Protein AF-A0A316S709-F1 (afdb_monomer)

pLDDT: mean 90.44, std 10.47, range [47.19, 98.56]

Foldseek 3Di:
DDPDDDDDDDDDDVVVVAADDDPQAGPVVVVVLVVVLVVCCVVVVDPVSVVVSVVVVVVRSVVCVVPVCSVVVVVVVVPDDCPVVD

Sequence (86 aa):
MNSEVSGYEVPLHRALTQPIYWMGVPRGLLFIEFIGALLGGLIFKTFMVVVIAFLAHMLFRYLGTQDPDFLGVFLRASRHKLYYYR

Solvent-accessible surface area (backbone atoms only — not comparable to full-atom values): 5342 Å² total; per-residue (Å²): 135,84,81,77,77,84,86,83,88,75,93,78,61,62,81,80,77,51,78,63,64,48,99,55,29,49,48,71,55,52,52,51,50,51,52,48,32,54,52,44,22,63,76,71,70,38,72,65,36,56,58,53,44,51,54,50,49,54,51,48,30,52,47,36,73,78,34,81,55,50,64,60,52,50,59,51,56,74,71,51,72,69,76,81,77,111

Structure (mmCIF, N/CA/C/O backbone):
data_AF-A0A316S709-F1
#
_entry.id   AF-A0A316S709-F1
#
loop_
_atom_site.group_PDB
_atom_site.id
_atom_site.type_symbol
_atom_site.label_atom_id
_atom_site.label_alt_id
_atom_site.label_comp_id
_atom_site.label_asym_id
_atom_site.label_entity_id
_atom_site.label_seq_id
_atom_site.pdbx_PDB_ins_code
_atom_site.Cartn_x
_atom_site.Cartn_y
_atom_site.Cartn_z
_atom_site.occupancy
_atom_site.B_iso_or_equiv
_atom_site.auth_seq_id
_atom_site.auth_comp_id
_atom_site.auth_asym_id
_atom_site.auth_atom_id
_atom_site.pdbx_PDB_model_num
ATOM 1 N N . MET A 1 1 ? -25.208 2.630 48.818 1.00 47.19 1 MET A N 1
ATOM 2 C CA . MET A 1 1 ? -25.927 3.339 47.742 1.00 47.19 1 MET A CA 1
ATOM 3 C C . MET A 1 1 ? -25.163 3.054 46.460 1.00 47.19 1 MET A C 1
ATOM 5 O O . MET A 1 1 ? -24.129 3.668 46.243 1.00 47.19 1 MET A O 1
ATOM 9 N N . ASN A 1 2 ? -25.566 2.029 45.707 1.00 56.34 2 ASN A N 1
ATOM 10 C CA . ASN A 1 2 ? -24.894 1.671 44.458 1.00 56.34 2 ASN A CA 1
ATOM 11 C C . ASN A 1 2 ? -25.410 2.628 43.385 1.00 56.34 2 ASN A C 1
ATOM 13 O O . ASN A 1 2 ? -26.577 2.559 43.012 1.00 56.34 2 ASN A O 1
ATOM 17 N N . SER A 1 3 ? -24.579 3.578 42.966 1.00 67.00 3 SER A N 1
ATOM 18 C CA . SER A 1 3 ? -24.888 4.454 41.840 1.00 67.00 3 SER A CA 1
ATOM 19 C C . SER A 1 3 ? -24.822 3.625 40.558 1.00 67.00 3 SER A C 1
ATOM 21 O O . SER A 1 3 ? -23.732 3.376 40.042 1.00 67.00 3 SER A O 1
ATOM 23 N N . GLU A 1 4 ? -25.971 3.145 40.087 1.00 68.25 4 GLU A N 1
ATOM 24 C CA . GLU A 1 4 ? -26.066 2.460 38.800 1.00 68.25 4 GLU A CA 1
ATOM 25 C C . GLU A 1 4 ? -25.650 3.434 37.693 1.00 68.25 4 GLU A C 1
ATOM 27 O O . GLU A 1 4 ? -26.232 4.507 37.522 1.00 68.25 4 GLU A O 1
ATOM 32 N N . VAL A 1 5 ? -24.576 3.095 36.980 1.00 77.38 5 VAL A N 1
ATOM 33 C CA . VAL A 1 5 ? -24.117 3.869 35.828 1.00 77.38 5 VAL A CA 1
ATOM 34 C C . VAL A 1 5 ? -25.092 3.596 34.687 1.00 77.38 5 VAL A C 1
ATOM 36 O O . VAL A 1 5 ? -25.210 2.458 34.240 1.00 77.38 5 VAL A O 1
ATOM 39 N N . SER A 1 6 ? -25.788 4.633 34.217 1.00 80.19 6 SER A N 1
ATOM 40 C CA . SER A 1 6 ? -26.649 4.531 33.035 1.00 80.19 6 SER A CA 1
ATOM 41 C C . SER A 1 6 ? -25.807 4.137 31.815 1.00 80.19 6 SER A C 1
ATOM 43 O O . SER A 1 6 ? -24.854 4.838 31.464 1.00 80.19 6 SER A O 1
ATOM 45 N N . GLY A 1 7 ? -26.125 2.998 31.197 1.00 83.31 7 GLY A N 1
ATOM 46 C CA . GLY A 1 7 ? -25.503 2.554 29.953 1.00 83.31 7 GLY A CA 1
ATOM 47 C C . GLY A 1 7 ? -26.083 3.321 28.768 1.00 83.31 7 GLY A C 1
ATOM 48 O O . GLY A 1 7 ? -27.296 3.341 28.580 1.00 83.31 7 GLY A O 1
ATOM 49 N N . TYR A 1 8 ? -25.221 3.943 27.965 1.00 84.25 8 TYR A N 1
ATOM 50 C CA . TYR A 1 8 ? -25.609 4.606 26.720 1.00 84.25 8 TYR A CA 1
ATOM 51 C C . TYR A 1 8 ? -25.050 3.822 25.535 1.00 84.25 8 TYR A C 1
ATOM 53 O O . TYR A 1 8 ? -23.861 3.506 25.505 1.00 84.25 8 TYR A O 1
ATOM 61 N N . GLU A 1 9 ? -25.892 3.549 24.541 1.00 84.25 9 GLU A N 1
ATOM 62 C CA . GLU A 1 9 ? -25.486 2.932 23.280 1.00 84.25 9 GLU A CA 1
ATOM 63 C C . GLU A 1 9 ?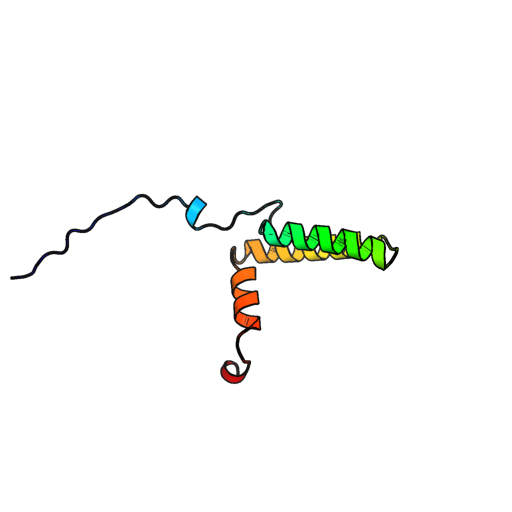 -25.550 3.969 22.155 1.00 84.25 9 GLU A C 1
ATOM 65 O O . GLU A 1 9 ? -26.538 4.688 22.004 1.00 84.25 9 GLU A O 1
ATOM 70 N N . VAL A 1 10 ? -24.482 4.056 21.360 1.00 88.12 10 VAL A N 1
ATOM 71 C CA . VAL A 1 10 ? -24.406 4.919 20.174 1.00 88.12 10 VAL A CA 1
ATOM 72 C C . VAL A 1 10 ? -24.150 4.028 18.959 1.00 88.12 10 VAL A C 1
ATOM 74 O O . VAL A 1 10 ? -23.237 3.199 19.008 1.00 88.12 10 VAL A O 1
ATOM 77 N N . PRO A 1 11 ? -24.910 4.172 17.858 1.00 88.25 11 PRO A N 1
ATOM 78 C CA . PRO A 1 11 ? -24.675 3.381 16.657 1.00 88.25 11 PRO A CA 1
ATOM 79 C C . PRO A 1 11 ? -23.296 3.704 16.065 1.00 88.25 11 PRO A C 1
ATOM 81 O O . PRO A 1 11 ? -23.023 4.834 15.664 1.00 88.25 11 PRO A O 1
ATOM 84 N N . LEU A 1 12 ? -22.421 2.697 15.987 1.00 88.62 12 LEU A N 1
ATOM 85 C CA . LEU A 1 12 ? -21.105 2.814 15.360 1.00 88.62 12 LEU A CA 1
ATOM 86 C C . LEU A 1 12 ? -21.147 2.246 13.940 1.00 88.62 12 LEU A C 1
ATOM 88 O O . LEU A 1 12 ? -21.318 1.044 13.727 1.00 88.62 12 LEU A O 1
ATOM 92 N N . HIS A 1 13 ? -20.951 3.107 12.947 1.00 89.81 13 HIS A N 1
ATOM 93 C CA . HIS A 1 13 ? -20.873 2.675 11.557 1.00 89.81 13 HIS A CA 1
ATOM 94 C C . HIS A 1 13 ? -19.527 2.007 11.266 1.00 89.81 13 HIS A C 1
ATOM 96 O O . HIS A 1 13 ? -18.473 2.596 11.498 1.00 89.81 13 HIS A O 1
ATOM 102 N N . ARG A 1 14 ? -19.551 0.810 10.664 1.00 83.44 14 ARG A N 1
ATOM 103 C CA . ARG A 1 14 ? -18.332 0.078 10.260 1.00 83.44 14 ARG A CA 1
ATOM 104 C C . ARG A 1 14 ? -17.401 0.887 9.357 1.00 83.44 14 ARG A C 1
ATOM 106 O O . ARG A 1 14 ? -16.193 0.724 9.437 1.00 83.44 14 ARG A O 1
ATOM 113 N N . ALA A 1 15 ? -17.945 1.798 8.553 1.00 84.19 15 ALA A N 1
ATOM 114 C CA . ALA A 1 15 ? -17.158 2.687 7.701 1.00 84.19 15 ALA A CA 1
ATOM 115 C C . ALA A 1 15 ? -16.182 3.595 8.480 1.00 84.19 15 ALA A C 1
ATOM 117 O O . ALA A 1 15 ? -15.218 4.077 7.896 1.00 84.19 15 ALA A O 1
ATOM 118 N N . LEU A 1 16 ? -16.420 3.831 9.778 1.00 87.31 16 LEU A N 1
ATOM 119 C CA . LEU A 1 16 ? -15.546 4.642 10.634 1.00 87.31 16 LEU A CA 1
ATOM 120 C C . LEU A 1 16 ? -14.351 3.858 11.183 1.00 87.31 16 LEU A C 1
ATOM 122 O O . LEU A 1 16 ? -13.358 4.464 11.574 1.00 87.31 16 LEU A O 1
ATOM 126 N N . THR A 1 17 ? -14.449 2.529 11.245 1.00 87.56 17 THR A N 1
ATOM 127 C CA . THR A 1 17 ? -13.436 1.674 11.883 1.00 87.56 17 THR A CA 1
ATOM 128 C C . THR A 1 17 ? -12.744 0.732 10.914 1.00 87.56 17 THR A C 1
ATOM 130 O O . THR A 1 17 ? -11.662 0.239 11.219 1.00 87.56 17 THR A O 1
ATOM 133 N N . GLN A 1 18 ? -13.337 0.477 9.748 1.00 86.56 18 GLN A N 1
ATOM 134 C CA . GLN A 1 18 ? -12.760 -0.412 8.752 1.00 86.56 18 GLN A CA 1
ATOM 135 C C . GLN A 1 18 ? -11.875 0.350 7.759 1.00 86.56 18 GLN A C 1
ATOM 137 O O . GLN A 1 18 ? -12.248 1.428 7.287 1.00 86.56 18 GLN A O 1
ATOM 142 N N . PRO A 1 19 ? -10.711 -0.212 7.394 1.00 86.56 19 PRO A N 1
ATOM 143 C CA . PRO A 1 19 ? -9.862 0.384 6.382 1.00 86.56 19 PRO A CA 1
ATOM 144 C C . PRO A 1 19 ? -10.565 0.419 5.018 1.00 86.56 19 PRO A C 1
ATOM 146 O O . PRO A 1 19 ? -11.280 -0.504 4.629 1.00 86.56 19 PRO A O 1
ATOM 149 N N . ILE A 1 20 ? -10.329 1.492 4.262 1.00 91.06 20 ILE A N 1
ATOM 150 C CA . ILE A 1 20 ? -10.876 1.661 2.911 1.00 91.06 20 ILE A CA 1
ATOM 151 C C . ILE A 1 20 ? -9.983 0.910 1.923 1.00 91.06 20 ILE A C 1
ATOM 153 O O . ILE A 1 20 ? -8.835 1.302 1.685 1.00 91.06 20 ILE A O 1
ATOM 157 N N . TYR A 1 21 ? -10.531 -0.156 1.345 1.00 92.50 21 TYR A N 1
ATOM 158 C CA . TYR A 1 21 ? -9.854 -1.020 0.383 1.00 92.50 21 TYR A CA 1
ATOM 159 C C . TYR A 1 21 ? -10.228 -0.661 -1.050 1.00 92.50 21 TYR A C 1
ATOM 161 O O . TYR A 1 21 ? -11.411 -0.561 -1.370 1.00 92.50 21 TYR A O 1
ATOM 169 N N . TRP A 1 22 ? -9.229 -0.546 -1.922 1.00 95.00 22 TRP A N 1
ATOM 170 C CA . TRP A 1 22 ? -9.383 -0.404 -3.367 1.00 95.00 22 TRP A CA 1
ATOM 171 C C . TRP A 1 22 ? -8.662 -1.553 -4.064 1.00 95.00 22 TRP A C 1
ATOM 173 O O . TRP A 1 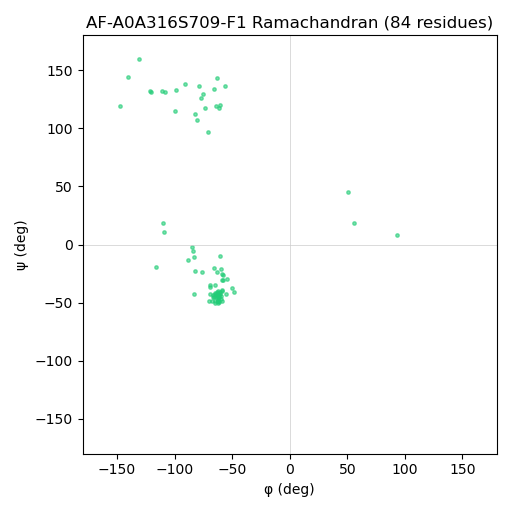22 ? -7.529 -1.881 -3.727 1.00 95.00 22 TRP A O 1
ATOM 183 N N . MET A 1 23 ? -9.338 -2.196 -5.018 1.00 95.00 23 MET A N 1
ATOM 184 C CA . MET A 1 23 ? -8.797 -3.337 -5.771 1.00 95.00 23 MET A CA 1
ATOM 185 C C . MET A 1 23 ? -8.313 -4.522 -4.901 1.00 95.00 23 MET A C 1
ATOM 187 O O . MET A 1 23 ? -7.595 -5.397 -5.370 1.00 95.00 23 MET A O 1
ATOM 191 N N . GLY A 1 24 ? -8.752 -4.598 -3.638 1.00 93.44 24 GLY A N 1
ATOM 192 C CA . GLY A 1 24 ? -8.357 -5.648 -2.694 1.00 93.44 24 GLY A CA 1
ATOM 193 C C . GLY A 1 24 ? -7.152 -5.314 -1.808 1.00 93.4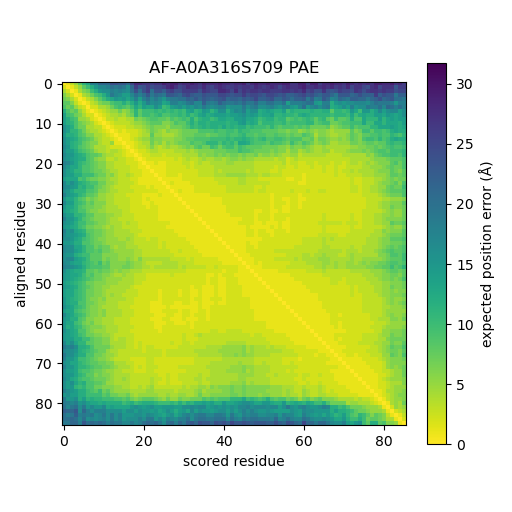4 24 GLY A C 1
ATOM 194 O O . GLY A 1 24 ? -6.719 -6.190 -1.068 1.00 93.44 24 GLY A O 1
ATOM 195 N N . VAL A 1 25 ? -6.653 -4.073 -1.818 1.00 95.94 25 VAL A N 1
ATOM 196 C CA . VAL A 1 25 ? -5.610 -3.590 -0.891 1.00 95.94 25 VAL A CA 1
ATOM 197 C C . VAL A 1 25 ? -6.009 -2.251 -0.250 1.00 95.94 25 VAL A C 1
ATOM 1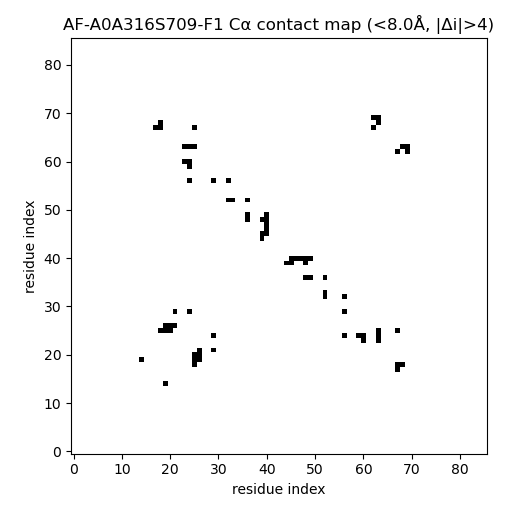99 O O . VAL A 1 25 ? -6.853 -1.542 -0.804 1.00 95.94 25 VAL A O 1
ATOM 202 N N . PRO A 1 26 ? -5.422 -1.845 0.893 1.00 94.50 26 PRO A N 1
ATOM 203 C CA . PRO A 1 26 ? -5.666 -0.524 1.471 1.00 94.50 26 PRO A CA 1
ATOM 204 C C . PRO A 1 26 ? -5.348 0.599 0.477 1.00 94.50 26 PRO A C 1
ATOM 206 O O . PRO A 1 26 ? -4.290 0.587 -0.154 1.00 94.50 26 PRO A O 1
ATOM 209 N N . ARG A 1 27 ? -6.217 1.617 0.379 1.00 94.50 27 ARG A N 1
ATOM 210 C CA . ARG A 1 27 ? -6.078 2.719 -0.600 1.00 94.50 27 ARG A CA 1
ATOM 211 C C . ARG A 1 27 ? -4.674 3.339 -0.648 1.00 94.50 27 ARG A C 1
ATOM 213 O O . ARG A 1 27 ? -4.164 3.641 -1.717 1.00 94.50 27 ARG A O 1
ATOM 220 N N . GLY A 1 28 ? -4.048 3.522 0.519 1.00 94.50 28 GLY A N 1
ATOM 221 C CA . GLY A 1 28 ? -2.730 4.147 0.633 1.00 94.50 28 GLY A CA 1
ATOM 222 C C . GLY A 1 28 ? -1.626 3.270 0.051 1.00 94.50 28 GLY A C 1
ATOM 223 O O . GLY A 1 28 ? -0.720 3.785 -0.595 1.00 94.50 28 GLY A O 1
ATOM 224 N N . LEU A 1 29 ? -1.742 1.951 0.221 1.00 95.69 29 LEU A N 1
ATOM 225 C CA . LEU A 1 29 ? -0.811 0.998 -0.366 1.00 95.69 29 LEU A CA 1
ATOM 226 C C . LEU A 1 29 ? -0.919 0.998 -1.887 1.00 95.69 29 LEU A C 1
ATOM 228 O O . LEU A 1 29 ? 0.107 1.089 -2.547 1.00 95.69 29 LEU A O 1
ATOM 232 N N . LEU A 1 30 ? -2.140 0.991 -2.43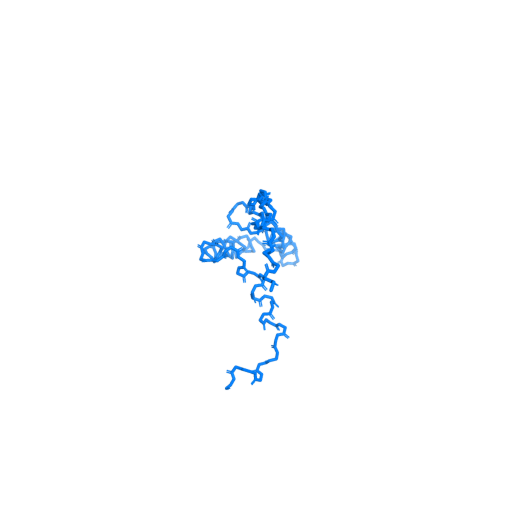1 1.00 96.88 30 LEU A N 1
ATOM 233 C CA . LEU A 1 30 ? -2.352 1.009 -3.880 1.00 96.88 30 LEU A CA 1
ATOM 234 C C . LEU A 1 30 ? -1.644 2.198 -4.546 1.00 96.88 30 LEU A C 1
ATOM 236 O O . LEU A 1 30 ? -0.999 2.040 -5.580 1.00 96.88 30 LEU A O 1
ATOM 240 N N . PHE A 1 31 ? -1.724 3.387 -3.938 1.00 97.50 31 PHE A N 1
ATOM 241 C CA . PHE A 1 31 ? -1.006 4.562 -4.433 1.00 97.50 31 PHE A CA 1
ATOM 242 C C . PHE A 1 31 ? 0.512 4.373 -4.399 1.00 97.50 31 PHE A C 1
ATOM 244 O O . PHE A 1 31 ? 1.182 4.723 -5.368 1.00 97.50 31 PHE A O 1
ATOM 251 N N . ILE A 1 32 ? 1.056 3.810 -3.316 1.00 97.38 32 ILE A N 1
ATOM 252 C CA . ILE A 1 32 ? 2.495 3.537 -3.192 1.00 97.38 32 ILE A CA 1
ATOM 253 C C . ILE A 1 32 ? 2.946 2.543 -4.266 1.00 97.38 32 ILE A C 1
ATOM 255 O O . ILE A 1 32 ? 3.969 2.774 -4.907 1.00 97.38 32 ILE A O 1
ATOM 259 N N . GLU A 1 33 ? 2.181 1.478 -4.503 1.00 97.56 33 GLU A N 1
ATOM 260 C CA . GLU A 1 33 ? 2.483 0.486 -5.537 1.00 97.56 33 GLU A CA 1
ATOM 261 C C . GLU A 1 33 ? 2.482 1.105 -6.935 1.00 97.56 33 GLU A C 1
ATOM 263 O O . GLU A 1 33 ? 3.442 0.930 -7.683 1.00 97.56 33 GLU A O 1
ATOM 268 N N . PHE A 1 34 ? 1.444 1.872 -7.278 1.00 97.44 34 PHE A N 1
ATOM 269 C CA . PHE A 1 34 ? 1.333 2.508 -8.592 1.00 97.44 34 PHE A CA 1
ATOM 270 C C . PHE A 1 34 ? 2.425 3.548 -8.827 1.00 97.44 34 PHE A C 1
ATOM 272 O O . PHE A 1 34 ? 3.085 3.528 -9.866 1.00 97.44 34 PHE A O 1
ATOM 279 N N . ILE A 1 35 ? 2.642 4.448 -7.866 1.00 98.31 35 ILE A N 1
ATOM 280 C CA . ILE A 1 35 ? 3.681 5.477 -7.973 1.00 98.31 35 ILE A CA 1
ATOM 281 C C . ILE A 1 35 ? 5.059 4.812 -8.024 1.00 98.31 35 ILE A C 1
ATOM 283 O O . ILE A 1 35 ? 5.881 5.175 -8.863 1.00 98.31 35 ILE A O 1
ATOM 287 N N . GLY A 1 36 ? 5.298 3.801 -7.185 1.00 98.19 36 GLY A N 1
ATOM 288 C CA . GLY A 1 36 ? 6.533 3.023 -7.188 1.00 98.19 36 GLY A CA 1
ATOM 289 C C . GLY A 1 36 ? 6.778 2.318 -8.521 1.00 98.19 36 GLY A C 1
ATOM 290 O O . GLY A 1 36 ? 7.892 2.369 -9.039 1.00 98.19 36 GLY A O 1
ATOM 291 N N . ALA A 1 37 ? 5.742 1.730 -9.123 1.00 98.06 37 ALA A N 1
ATOM 292 C CA . ALA A 1 37 ? 5.837 1.087 -10.428 1.00 98.06 37 ALA A CA 1
ATOM 293 C C . ALA A 1 37 ? 6.123 2.094 -11.554 1.00 98.06 37 ALA A C 1
ATOM 295 O O . ALA A 1 37 ? 6.990 1.851 -12.394 1.00 98.06 37 ALA A O 1
ATOM 296 N N . LEU A 1 38 ? 5.443 3.246 -11.550 1.00 98.25 38 LEU A N 1
ATOM 297 C CA . LEU A 1 38 ? 5.668 4.321 -12.522 1.00 98.25 38 LEU A CA 1
ATOM 298 C C . LEU A 1 38 ? 7.094 4.877 -12.425 1.00 98.25 38 LEU A C 1
ATOM 300 O O . LEU A 1 38 ? 7.799 4.956 -13.432 1.00 98.25 38 LEU A O 1
ATOM 304 N N . LEU A 1 39 ? 7.538 5.220 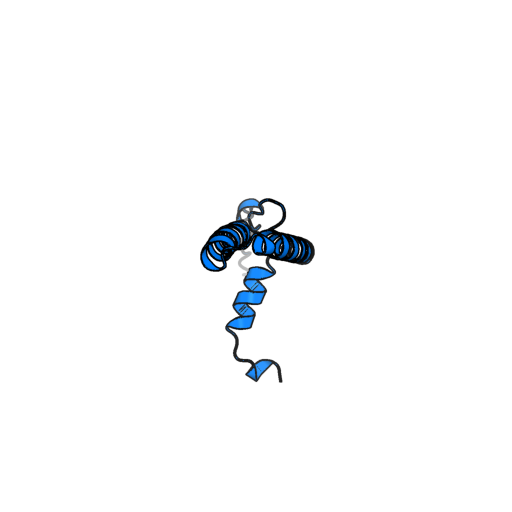-11.212 1.00 98.44 39 LEU A N 1
ATOM 305 C CA . LEU A 1 39 ? 8.886 5.732 -10.968 1.00 98.44 39 LEU A CA 1
ATOM 306 C C . LEU A 1 39 ? 9.949 4.685 -11.296 1.00 98.44 39 LEU A C 1
ATOM 308 O O . LEU A 1 39 ? 10.926 5.002 -11.971 1.00 98.44 39 LEU A O 1
ATOM 312 N N . GLY A 1 40 ? 9.751 3.437 -10.872 1.00 98.06 40 GLY A N 1
ATOM 313 C CA . GLY A 1 40 ? 10.664 2.340 -11.171 1.00 98.06 40 GLY A CA 1
ATOM 314 C C . GLY A 1 40 ? 10.798 2.110 -12.674 1.00 98.06 40 GLY A C 1
ATOM 315 O O . GLY A 1 40 ? 11.915 2.033 -13.183 1.00 98.06 40 GLY A O 1
ATOM 316 N N . GLY A 1 41 ? 9.681 2.060 -13.402 1.00 98.00 41 GLY A N 1
ATOM 317 C CA . GLY A 1 41 ? 9.693 1.888 -14.854 1.00 98.00 41 GLY A CA 1
ATOM 318 C C . GLY A 1 41 ? 10.437 3.016 -15.572 1.00 98.00 41 GLY A C 1
ATOM 319 O O . GLY A 1 41 ? 11.226 2.749 -16.479 1.00 98.00 41 GLY A O 1
ATOM 320 N N . LEU A 1 42 ? 10.252 4.262 -15.122 1.00 98.19 42 LEU A N 1
ATOM 321 C CA . LEU A 1 42 ? 10.924 5.434 -15.685 1.00 98.19 42 LE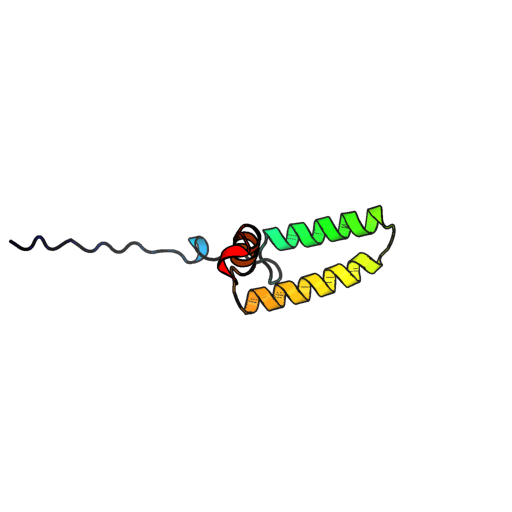U A CA 1
ATOM 322 C C . LEU A 1 42 ? 12.430 5.459 -15.376 1.00 98.19 42 LEU A C 1
ATOM 324 O O . LEU A 1 42 ? 13.237 5.653 -16.286 1.00 98.19 42 LEU A O 1
ATOM 328 N N . ILE A 1 43 ? 12.814 5.253 -14.112 1.00 98.25 43 ILE A N 1
ATOM 329 C CA . ILE A 1 43 ? 14.210 5.329 -13.648 1.00 98.25 43 ILE A CA 1
ATOM 330 C C . ILE A 1 43 ? 15.041 4.197 -14.251 1.00 98.25 43 ILE A C 1
ATOM 332 O O . ILE A 1 43 ? 16.115 4.437 -14.801 1.00 98.25 43 ILE A O 1
ATOM 336 N N 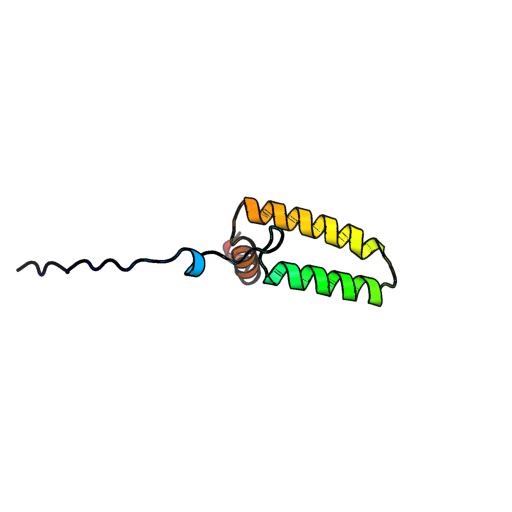. PHE A 1 44 ? 14.534 2.965 -14.178 1.00 98.12 44 PHE A N 1
ATOM 337 C CA . PHE A 1 44 ? 15.240 1.787 -14.680 1.00 98.12 44 PHE A CA 1
ATOM 338 C C . PHE A 1 44 ? 15.039 1.562 -16.183 1.00 98.12 44 PHE A C 1
ATOM 340 O O . PHE A 1 44 ? 15.664 0.665 -16.746 1.00 98.12 44 PHE A O 1
ATOM 347 N N . LYS A 1 45 ? 14.182 2.362 -16.836 1.00 97.50 45 LYS A N 1
ATOM 348 C CA . LYS A 1 45 ? 13.839 2.263 -18.265 1.00 97.50 45 LYS A CA 1
ATOM 349 C C . LYS A 1 45 ? 13.447 0.840 -18.677 1.00 97.50 45 LYS A C 1
ATOM 351 O O . LYS A 1 45 ? 13.903 0.327 -19.697 1.00 97.50 45 LYS A O 1
ATOM 356 N N . THR A 1 46 ? 12.615 0.185 -17.868 1.00 97.25 46 THR A N 1
ATOM 357 C CA . THR A 1 46 ? 12.219 -1.214 -18.081 1.00 97.25 46 THR A CA 1
ATOM 358 C C . THR A 1 46 ? 10.748 -1.451 -17.774 1.00 97.25 46 THR A C 1
ATOM 360 O O . THR A 1 46 ? 10.195 -0.909 -16.819 1.00 97.25 46 THR A O 1
ATOM 363 N N . PHE A 1 47 ? 10.126 -2.333 -18.555 1.00 95.81 47 PHE A N 1
ATOM 364 C CA . PHE A 1 47 ? 8.761 -2.800 -18.317 1.00 95.81 47 PHE A CA 1
ATOM 365 C C . PHE A 1 47 ? 8.681 -3.946 -17.301 1.00 95.81 47 PHE A C 1
ATOM 367 O O . PHE A 1 47 ? 7.589 -4.247 -16.822 1.00 95.81 47 PHE A O 1
ATOM 374 N N . MET A 1 48 ? 9.812 -4.549 -16.906 1.00 97.19 48 MET A N 1
ATOM 375 C CA . MET A 1 48 ? 9.832 -5.622 -15.895 1.00 97.19 48 MET A CA 1
ATOM 376 C C . MET A 1 48 ? 9.228 -5.186 -14.555 1.00 97.19 48 MET A C 1
ATOM 378 O O . MET A 1 48 ? 8.671 -6.006 -13.827 1.00 97.19 48 MET A O 1
ATOM 382 N N . VAL A 1 49 ? 9.265 -3.885 -14.253 1.00 97.94 49 VAL A N 1
ATOM 383 C CA . VAL A 1 49 ? 8.643 -3.314 -13.054 1.00 97.94 49 VAL A CA 1
ATOM 384 C C . VAL A 1 49 ? 7.138 -3.590 -12.998 1.00 97.94 49 VAL A C 1
ATOM 386 O O . VAL A 1 49 ? 6.617 -3.788 -11.908 1.00 97.94 49 VAL A O 1
ATOM 389 N N . VAL A 1 50 ? 6.445 -3.695 -14.137 1.00 97.50 50 VAL A N 1
ATOM 390 C CA . VAL A 1 50 ? 5.009 -4.027 -14.169 1.00 97.50 50 VAL A CA 1
ATOM 391 C C . VAL A 1 50 ? 4.757 -5.438 -13.639 1.00 97.50 50 VAL A C 1
ATOM 393 O O . VAL A 1 50 ? 3.837 -5.643 -12.852 1.00 97.50 50 VAL A O 1
ATOM 396 N N . VAL A 1 51 ? 5.597 -6.407 -14.019 1.00 98.25 51 VAL A N 1
ATOM 397 C CA . VAL A 1 51 ? 5.484 -7.796 -13.545 1.00 98.25 51 VAL A CA 1
ATOM 398 C C . VAL A 1 51 ? 5.750 -7.863 -12.043 1.00 98.25 51 VAL A C 1
ATOM 400 O O . VAL A 1 51 ? 4.984 -8.479 -11.306 1.00 98.25 51 VAL A O 1
ATOM 403 N N . ILE A 1 52 ? 6.798 -7.180 -11.576 1.00 98.00 52 ILE A N 1
ATOM 404 C CA . ILE A 1 52 ? 7.147 -7.125 -10.151 1.00 98.00 52 ILE A CA 1
ATOM 405 C C . ILE A 1 52 ? 6.020 -6.465 -9.347 1.00 98.00 52 ILE A C 1
ATOM 407 O O . ILE A 1 52 ? 5.600 -7.007 -8.326 1.00 98.00 52 ILE A O 1
ATOM 411 N N . ALA A 1 53 ? 5.499 -5.333 -9.823 1.00 97.94 53 ALA A N 1
ATOM 412 C CA . ALA A 1 53 ? 4.401 -4.621 -9.180 1.00 97.94 53 ALA A CA 1
ATOM 413 C C . ALA A 1 53 ? 3.124 -5.468 -9.135 1.00 97.94 53 ALA A C 1
ATOM 415 O O . ALA A 1 53 ? 2.452 -5.500 -8.110 1.00 97.94 53 ALA A O 1
ATOM 416 N N . PHE A 1 54 ? 2.815 -6.211 -10.201 1.00 98.25 54 PHE A N 1
ATOM 417 C CA . PHE A 1 54 ? 1.675 -7.124 -10.215 1.00 98.25 54 PHE A CA 1
ATOM 418 C C . PHE A 1 54 ? 1.812 -8.236 -9.166 1.00 98.25 54 PHE A C 1
ATOM 420 O O . PHE A 1 54 ? 0.867 -8.503 -8.425 1.00 98.25 54 PHE A O 1
ATOM 427 N N . LEU A 1 55 ? 2.989 -8.863 -9.061 1.00 98.56 55 LEU A N 1
ATOM 428 C CA . LEU A 1 55 ? 3.240 -9.903 -8.058 1.00 98.56 55 LEU A CA 1
ATOM 429 C C . LEU A 1 55 ? 3.171 -9.347 -6.630 1.00 98.56 55 LEU A C 1
ATOM 431 O O . LEU A 1 55 ? 2.561 -9.973 -5.762 1.00 98.56 55 LEU A O 1
ATOM 435 N N . ALA A 1 56 ? 3.741 -8.162 -6.397 1.00 97.81 56 ALA A N 1
ATOM 436 C CA . ALA A 1 56 ? 3.638 -7.468 -5.116 1.00 97.81 56 ALA A CA 1
ATOM 437 C C . ALA A 1 56 ? 2.171 -7.175 -4.760 1.00 97.81 56 ALA A C 1
ATOM 439 O O . ALA A 1 56 ? 1.736 -7.494 -3.653 1.00 97.81 56 ALA A O 1
ATOM 440 N N . HIS A 1 57 ? 1.383 -6.694 -5.724 1.00 98.12 57 HIS A N 1
ATOM 441 C CA . HIS A 1 57 ? -0.036 -6.412 -5.533 1.00 98.12 57 HIS A CA 1
ATOM 442 C C . HIS A 1 57 ? -0.837 -7.670 -5.192 1.00 98.12 57 HIS A C 1
ATOM 444 O O . HIS A 1 57 ? -1.670 -7.650 -4.286 1.00 98.12 57 HIS A O 1
ATOM 450 N N . MET A 1 58 ? -0.558 -8.799 -5.851 1.00 98.44 58 MET A N 1
ATOM 451 C CA . MET A 1 58 ? -1.188 -10.079 -5.505 1.00 98.44 58 MET A CA 1
ATOM 452 C C . MET A 1 58 ? -0.820 -10.537 -4.091 1.00 98.44 58 MET A C 1
ATOM 454 O O . MET A 1 58 ? -1.696 -10.996 -3.354 1.00 98.44 58 MET A O 1
ATOM 458 N N . LEU A 1 59 ? 0.442 -10.370 -3.686 1.00 98.06 59 LEU A N 1
ATOM 459 C CA . LEU A 1 59 ? 0.892 -10.688 -2.332 1.00 98.06 59 LEU A CA 1
ATOM 460 C C . LEU A 1 59 ? 0.185 -9.818 -1.287 1.00 98.06 59 LEU A C 1
ATOM 462 O O . LEU A 1 59 ? -0.343 -10.342 -0.308 1.00 98.06 59 LEU A O 1
ATOM 466 N N . PHE A 1 60 ? 0.128 -8.503 -1.489 1.00 97.06 60 PHE A N 1
ATOM 467 C CA . PHE A 1 60 ? -0.534 -7.609 -0.541 1.00 97.06 60 PHE A CA 1
ATOM 468 C C . PHE A 1 60 ? -2.047 -7.792 -0.512 1.00 97.06 60 PHE A C 1
ATOM 470 O O . PHE A 1 60 ? -2.647 -7.717 0.560 1.00 97.06 60 PHE A O 1
ATOM 477 N N . ARG A 1 61 ? -2.662 -8.100 -1.656 1.00 97.12 61 ARG A N 1
ATOM 478 C CA . ARG A 1 61 ? -4.072 -8.489 -1.715 1.00 97.12 61 ARG A CA 1
ATOM 479 C C . ARG A 1 61 ? -4.318 -9.756 -0.906 1.00 97.12 61 ARG A C 1
ATOM 481 O O . ARG A 1 61 ? -5.284 -9.806 -0.154 1.00 97.12 61 ARG A O 1
ATOM 488 N N . TYR A 1 62 ? -3.439 -10.753 -1.011 1.00 97.38 62 TYR A N 1
ATOM 489 C CA . TYR A 1 62 ? -3.516 -11.955 -0.184 1.00 97.38 62 TYR A CA 1
ATOM 490 C C . TYR A 1 62 ? -3.376 -11.625 1.309 1.00 97.38 62 TYR A C 1
ATOM 492 O O . TYR A 1 62 ? -4.240 -12.016 2.090 1.00 97.38 62 TYR A O 1
ATOM 500 N N . LEU A 1 63 ? -2.370 -10.844 1.714 1.00 96.06 63 LEU A N 1
ATOM 501 C CA . LEU A 1 63 ? -2.195 -10.438 3.117 1.00 96.06 63 LEU A CA 1
ATOM 502 C C . LEU A 1 63 ? -3.408 -9.672 3.666 1.00 96.06 63 LEU A C 1
ATOM 504 O O . LEU A 1 63 ? -3.846 -9.954 4.779 1.00 96.06 63 LEU A O 1
ATOM 508 N N . GLY A 1 64 ? -4.016 -8.794 2.863 1.00 94.19 64 GLY A N 1
ATOM 509 C CA . GLY A 1 64 ? -5.240 -8.080 3.235 1.00 94.19 64 GLY A CA 1
ATOM 510 C C . GLY A 1 64 ? -6.455 -8.988 3.456 1.00 94.19 64 GLY A C 1
ATOM 511 O O . GLY A 1 64 ? -7.364 -8.612 4.192 1.00 94.19 64 GLY A O 1
ATOM 512 N N . THR A 1 65 ? -6.480 -10.195 2.873 1.00 93.62 65 THR A N 1
ATOM 513 C CA . THR A 1 65 ? -7.522 -11.194 3.192 1.00 93.62 65 THR A CA 1
ATOM 514 C C . THR A 1 65 ? -7.300 -11.886 4.535 1.00 93.62 65 THR A C 1
ATOM 516 O O . THR A 1 65 ? -8.261 -12.388 5.109 1.00 93.62 65 THR A O 1
ATOM 519 N N . GLN A 1 66 ? -6.057 -11.927 5.025 1.00 94.56 66 GLN A N 1
ATOM 520 C CA . GLN A 1 66 ? -5.713 -12.537 6.313 1.00 94.56 66 GLN A CA 1
ATOM 521 C C . GLN A 1 66 ? -5.952 -11.556 7.465 1.00 94.56 66 GLN A C 1
ATOM 523 O O . GLN A 1 66 ? -6.503 -11.936 8.495 1.00 94.56 66 GLN A O 1
ATOM 528 N N . ASP A 1 67 ? -5.565 -10.293 7.276 1.00 93.25 67 ASP A N 1
ATOM 529 C CA . ASP A 1 67 ? -5.768 -9.219 8.245 1.00 93.25 67 ASP A CA 1
ATOM 530 C C . ASP A 1 67 ? -5.991 -7.879 7.517 1.00 93.25 67 ASP A C 1
ATOM 532 O O . ASP A 1 67 ? -5.089 -7.405 6.819 1.00 93.25 67 ASP A O 1
ATOM 536 N N . PRO A 1 68 ? -7.155 -7.221 7.689 1.00 90.75 68 PRO A N 1
ATOM 537 C CA . PRO A 1 68 ? -7.419 -5.915 7.098 1.00 90.75 68 PRO A CA 1
ATOM 538 C C . PRO A 1 68 ? -6.433 -4.806 7.503 1.00 90.75 68 PRO A C 1
ATOM 540 O O . PRO A 1 68 ? -6.277 -3.849 6.737 1.00 90.75 68 PRO A O 1
ATOM 543 N N . ASP A 1 69 ? -5.782 -4.912 8.667 1.00 91.25 69 ASP A N 1
ATOM 544 C CA . ASP A 1 69 ? -4.849 -3.913 9.216 1.00 91.25 69 ASP A CA 1
ATOM 545 C C . ASP A 1 69 ? -3.379 -4.384 9.207 1.00 91.25 69 ASP A C 1
ATOM 547 O O . ASP A 1 69 ? -2.512 -3.799 9.867 1.00 91.25 69 ASP A O 1
ATOM 551 N N . PHE A 1 70 ? -3.058 -5.408 8.401 1.00 93.69 70 PHE A N 1
ATOM 552 C CA . PHE A 1 70 ? -1.720 -6.019 8.338 1.00 93.69 70 PHE A CA 1
ATOM 553 C C . PHE A 1 70 ? -0.587 -4.991 8.165 1.00 93.69 70 PHE A C 1
ATOM 555 O O . PHE A 1 70 ? 0.494 -5.118 8.742 1.00 93.69 70 PHE A O 1
ATOM 562 N N . LEU A 1 71 ? -0.833 -3.946 7.370 1.00 93.62 71 LEU A N 1
ATOM 563 C CA . LEU A 1 71 ? 0.126 -2.881 7.087 1.00 93.62 71 LEU A CA 1
ATOM 564 C C . LEU A 1 71 ? 0.392 -2.006 8.309 1.00 93.62 71 LEU A C 1
ATOM 566 O O . LEU A 1 71 ? 1.543 -1.659 8.573 1.00 93.62 71 LEU A O 1
ATOM 570 N N . GLY A 1 72 ? -0.653 -1.656 9.061 1.00 92.56 72 GLY A N 1
ATOM 571 C CA . GLY A 1 72 ? -0.529 -0.887 10.295 1.00 92.56 72 GLY A CA 1
ATOM 572 C C . GLY A 1 72 ? 0.302 -1.645 11.326 1.00 92.56 72 GLY A C 1
ATOM 573 O O . GLY A 1 72 ? 1.247 -1.085 11.895 1.00 92.56 72 GLY A O 1
ATOM 574 N N . VAL A 1 73 ? 0.016 -2.940 11.483 1.00 92.56 73 VAL A N 1
ATOM 575 C CA . VAL A 1 73 ? 0.759 -3.853 12.361 1.00 92.56 73 VAL A CA 1
ATOM 576 C C . VAL A 1 73 ? 2.216 -3.980 11.919 1.00 92.56 73 VAL A C 1
ATOM 578 O O . VAL A 1 73 ? 3.116 -3.785 12.737 1.00 92.56 73 VAL A O 1
ATOM 581 N N . PHE A 1 74 ? 2.474 -4.220 10.631 1.00 92.56 74 PHE A N 1
ATOM 582 C CA . PHE A 1 74 ? 3.830 -4.327 10.085 1.00 92.56 74 PHE A CA 1
ATOM 583 C C . PHE A 1 74 ? 4.648 -3.051 10.314 1.00 92.56 74 PHE A C 1
ATOM 585 O O .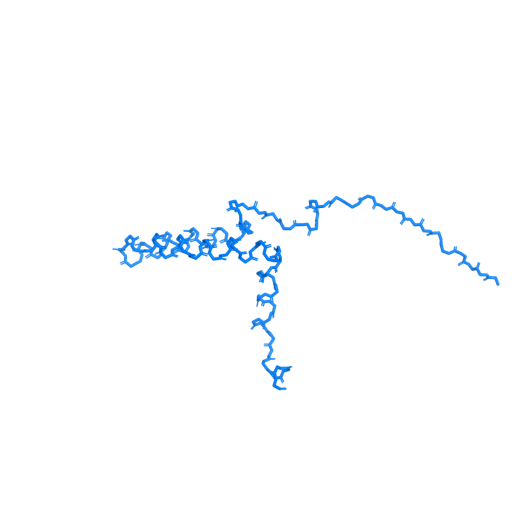 PHE A 1 74 ? 5.770 -3.101 10.822 1.00 92.56 74 PHE A O 1
ATOM 592 N N . LEU A 1 75 ? 4.075 -1.886 9.996 1.00 93.12 75 LEU A N 1
ATOM 593 C CA . LEU A 1 75 ? 4.733 -0.596 10.201 1.00 93.12 75 LEU A CA 1
ATOM 594 C C . LEU A 1 75 ? 4.963 -0.306 11.684 1.00 93.12 75 LEU A C 1
ATOM 596 O O . LEU A 1 75 ? 5.948 0.337 12.044 1.00 93.12 75 LEU A O 1
ATOM 600 N N . ARG A 1 76 ? 4.049 -0.728 12.561 1.00 92.69 76 ARG A N 1
ATOM 601 C CA . ARG A 1 76 ? 4.243 -0.609 14.007 1.00 92.69 76 ARG A CA 1
ATOM 602 C C . ARG A 1 76 ? 5.407 -1.487 14.447 1.00 92.69 76 ARG A C 1
ATOM 604 O O . ARG A 1 76 ? 6.308 -0.975 15.106 1.00 92.69 76 ARG A O 1
ATOM 611 N N . ALA A 1 77 ? 5.410 -2.756 14.046 1.00 90.50 77 ALA A N 1
ATOM 612 C CA . ALA A 1 77 ? 6.446 -3.724 14.381 1.00 90.50 77 ALA A CA 1
ATOM 613 C C . ALA A 1 77 ? 7.837 -3.275 13.907 1.00 90.50 77 ALA A C 1
ATOM 615 O O . ALA A 1 77 ? 8.790 -3.369 14.674 1.00 90.50 77 ALA A O 1
ATOM 616 N N . SER A 1 78 ? 7.954 -2.688 12.711 1.00 90.94 78 SER A N 1
ATOM 617 C CA . SER A 1 78 ? 9.237 -2.196 12.184 1.00 90.94 78 SER A CA 1
ATOM 618 C C . SER A 1 78 ? 9.838 -1.029 12.979 1.00 90.94 78 SER A C 1
ATOM 620 O O . SER A 1 78 ? 11.044 -0.795 12.912 1.00 90.94 78 SER A O 1
ATOM 622 N N . ARG A 1 79 ? 9.026 -0.310 13.768 1.00 91.38 79 ARG A N 1
ATOM 623 C CA . ARG A 1 79 ? 9.491 0.744 14.686 1.00 91.38 79 ARG A CA 1
ATOM 624 C C . ARG A 1 79 ? 9.867 0.220 16.072 1.00 91.38 79 ARG A C 1
ATOM 626 O O . ARG A 1 79 ? 10.468 0.960 16.852 1.00 91.38 79 ARG A O 1
ATOM 633 N N . HIS A 1 80 ? 9.500 -1.015 16.412 1.00 89.25 80 HIS A N 1
ATOM 634 C CA . HIS A 1 80 ? 9.859 -1.601 17.698 1.00 89.25 80 HIS A CA 1
ATOM 635 C C . HIS A 1 80 ? 11.311 -2.093 17.681 1.00 89.25 80 HIS A C 1
ATOM 637 O O . HIS A 1 80 ? 11.769 -2.729 16.736 1.00 89.25 80 HIS A O 1
ATOM 643 N N . LYS A 1 81 ? 12.052 -1.810 18.761 1.00 81.44 81 LYS A N 1
ATOM 644 C CA . LYS A 1 81 ? 13.403 -2.353 18.937 1.00 81.44 81 LYS A CA 1
ATOM 645 C C . LYS A 1 81 ? 13.318 -3.869 19.104 1.00 81.44 81 LYS A C 1
ATOM 647 O O . LYS A 1 81 ? 12.550 -4.356 19.931 1.00 81.44 81 LYS A O 1
ATOM 652 N N . LEU A 1 82 ? 14.186 -4.587 18.392 1.00 78.50 82 LEU A N 1
ATOM 653 C CA . LEU A 1 82 ? 14.248 -6.054 18.383 1.00 78.50 82 LEU A CA 1
ATOM 654 C C . LEU A 1 82 ? 14.544 -6.686 19.760 1.00 78.50 82 LEU A C 1
ATOM 656 O O . LEU A 1 82 ? 14.437 -7.895 19.913 1.00 78.50 82 LEU A O 1
ATOM 660 N N . TYR A 1 83 ? 14.915 -5.881 20.763 1.00 73.12 83 TYR A N 1
ATOM 661 C CA . TYR A 1 83 ? 15.279 -6.342 22.106 1.00 73.12 83 TYR A CA 1
ATOM 662 C C . TYR A 1 83 ? 14.170 -7.151 22.799 1.00 73.12 83 TYR A C 1
ATOM 664 O O . TYR A 1 83 ? 14.476 -8.045 23.573 1.00 73.12 83 TYR A O 1
ATOM 672 N N . TYR A 1 84 ? 12.896 -6.875 22.502 1.00 66.56 84 TYR A N 1
ATOM 673 C CA . TYR A 1 84 ? 11.753 -7.581 23.101 1.00 66.56 84 TYR A CA 1
ATOM 674 C C . TYR A 1 84 ? 11.379 -8.899 22.398 1.00 66.56 84 TYR A C 1
ATOM 676 O O . TYR A 1 84 ? 10.445 -9.563 22.830 1.00 66.56 84 TYR A O 1
ATOM 684 N N . TYR A 1 85 ? 12.070 -9.260 21.312 1.00 66.06 85 TYR A N 1
ATOM 685 C CA . TYR A 1 85 ? 11.806 -10.460 20.502 1.00 66.06 85 TYR A CA 1
ATOM 686 C C . TYR A 1 85 ? 12.893 -11.541 20.647 1.00 66.06 85 TYR A C 1
ATOM 688 O O . TYR A 1 85 ? 12.915 -12.489 19.862 1.00 66.06 85 TYR A O 1
ATOM 696 N N . ARG A 1 86 ? 13.807 -11.386 21.613 1.00 58.38 86 ARG A N 1
ATOM 697 C CA . ARG A 1 86 ? 14.849 -12.367 21.935 1.00 58.38 86 ARG A CA 1
ATOM 698 C C . ARG A 1 86 ? 14.455 -13.200 23.149 1.00 58.38 86 ARG A C 1
ATOM 700 O O . ARG A 1 86 ? 13.925 -12.601 24.108 1.00 58.38 86 ARG A O 1
#

Nearest PDB structures (foldseek):
  7o41-assembly1_C-1  TM=6.617E-01  e=2.106E-01  Escherichia coli

Mean predicted aligned error: 6.45 Å

Radius of gyration: 20.21 Å; Cα contacts (8 Å, |Δi|>4): 39; chains: 1; bounding box: 42×18×66 Å

Secondary structure (DSSP, 8-state):
---PPPP------GGGTS--EETTEEHHHHHHHHHHHHHHHHHHT-THHHHHHHHHHHHHHHHHHH-TTHHHHHHHHHHS-GGGG-